Protein AF-A0A6A8A485-F1 (afdb_monomer_lite)

pLDDT: mean 79.8, std 20.54, range [38.56, 98.62]

Structure (mmCIF, N/CA/C/O backbone):
data_AF-A0A6A8A485-F1
#
_entry.id   AF-A0A6A8A485-F1
#
loop_
_atom_site.group_PDB
_atom_site.id
_atom_site.type_symbol
_atom_site.label_atom_id
_atom_site.label_alt_id
_atom_site.label_comp_id
_atom_site.label_asym_id
_atom_site.label_entity_id
_atom_site.label_seq_id
_atom_site.pdbx_PDB_ins_code
_atom_site.Cartn_x
_atom_site.Cartn_y
_atom_site.Cartn_z
_atom_site.occupancy
_atom_site.B_iso_or_equiv
_atom_site.auth_seq_id
_atom_site.auth_comp_id
_atom_site.auth_asym_id
_atom_site.auth_atom_id
_atom_site.pdbx_PDB_model_num
ATOM 1 N N . MET A 1 1 ? 19.550 5.621 -4.631 1.00 59.34 1 MET A N 1
ATOM 2 C CA . MET A 1 1 ? 18.466 4.630 -4.450 1.00 59.34 1 MET A CA 1
ATOM 3 C C . MET A 1 1 ? 17.523 4.808 -5.633 1.00 59.34 1 MET A C 1
ATOM 5 O O . MET A 1 1 ? 17.318 5.951 -6.002 1.00 59.34 1 MET A O 1
ATOM 9 N N . ASP A 1 2 ? 17.061 3.736 -6.281 1.00 82.25 2 ASP A N 1
ATOM 10 C CA . ASP A 1 2 ? 16.152 3.819 -7.445 1.00 82.25 2 ASP A CA 1
ATOM 11 C C . ASP A 1 2 ? 14.834 4.511 -7.038 1.00 82.25 2 ASP A C 1
ATOM 13 O O . ASP A 1 2 ? 14.306 4.183 -5.972 1.00 82.25 2 ASP A O 1
ATOM 17 N N . ASP A 1 3 ? 14.311 5.446 -7.844 1.00 82.88 3 ASP A N 1
ATOM 18 C CA . ASP A 1 3 ? 13.061 6.186 -7.556 1.00 82.88 3 ASP A CA 1
ATOM 19 C C . ASP A 1 3 ? 11.907 5.216 -7.271 1.00 82.88 3 ASP A C 1
ATOM 21 O O . ASP A 1 3 ? 11.072 5.431 -6.392 1.00 82.88 3 ASP A O 1
ATOM 25 N N . PHE A 1 4 ? 11.919 4.081 -7.973 1.00 85.31 4 PHE A N 1
ATOM 26 C CA . PHE A 1 4 ? 10.998 2.979 -7.745 1.00 85.31 4 PHE A CA 1
ATOM 27 C C . PHE A 1 4 ? 11.082 2.438 -6.311 1.00 85.31 4 PHE A C 1
ATOM 29 O O . PHE A 1 4 ? 10.067 2.266 -5.640 1.00 85.31 4 PHE A O 1
ATOM 36 N N . THR A 1 5 ? 12.292 2.208 -5.800 1.00 89.19 5 THR A N 1
ATOM 37 C CA . THR A 1 5 ? 12.508 1.719 -4.433 1.00 89.19 5 THR A CA 1
ATOM 38 C C . THR A 1 5 ? 12.026 2.730 -3.392 1.00 89.19 5 THR A C 1
ATOM 40 O O . THR A 1 5 ? 11.498 2.322 -2.358 1.00 89.19 5 THR A O 1
ATOM 43 N N . GLN A 1 6 ? 12.168 4.033 -3.651 1.00 91.25 6 GLN A N 1
ATOM 44 C CA . GLN A 1 6 ? 11.655 5.071 -2.754 1.00 91.25 6 GLN A CA 1
ATOM 45 C C . GLN A 1 6 ? 10.120 5.069 -2.708 1.00 91.25 6 GLN A C 1
ATOM 47 O O . GLN A 1 6 ? 9.548 5.053 -1.619 1.00 91.25 6 GLN A O 1
ATOM 52 N N . ILE A 1 7 ? 9.457 4.992 -3.866 1.00 92.00 7 ILE A N 1
ATOM 53 C CA . ILE A 1 7 ? 7.990 4.916 -3.958 1.00 92.00 7 ILE A CA 1
ATOM 54 C C . ILE A 1 7 ? 7.461 3.655 -3.266 1.00 92.00 7 ILE A C 1
ATOM 56 O O . ILE A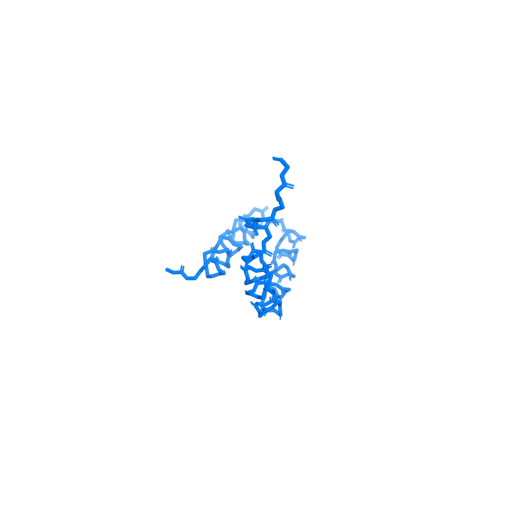 1 7 ? 6.524 3.731 -2.474 1.00 92.00 7 ILE A O 1
ATOM 60 N N . MET A 1 8 ? 8.095 2.499 -3.484 1.00 94.50 8 MET A N 1
ATOM 61 C CA . MET A 1 8 ? 7.689 1.249 -2.833 1.00 94.50 8 MET A CA 1
ATOM 62 C C . MET A 1 8 ? 7.809 1.315 -1.306 1.00 94.50 8 MET A C 1
ATOM 64 O O . MET A 1 8 ? 6.966 0.757 -0.606 1.00 94.50 8 MET A O 1
ATOM 68 N N . ARG A 1 9 ? 8.823 2.015 -0.779 1.00 95.25 9 ARG A N 1
ATOM 69 C CA . ARG A 1 9 ? 8.956 2.253 0.666 1.00 95.25 9 ARG A CA 1
ATOM 70 C C . ARG A 1 9 ? 7.852 3.158 1.201 1.00 95.25 9 ARG A C 1
ATOM 72 O O . ARG A 1 9 ? 7.294 2.850 2.246 1.00 95.25 9 ARG A O 1
ATOM 79 N N . MET A 1 10 ? 7.505 4.227 0.483 1.00 96.81 10 MET A N 1
ATOM 80 C CA . MET A 1 10 ? 6.398 5.103 0.880 1.00 96.81 10 MET A CA 1
ATOM 81 C C . MET A 1 10 ? 5.060 4.358 0.906 1.00 96.81 10 MET A C 1
ATOM 83 O O . MET A 1 10 ? 4.304 4.507 1.863 1.00 96.81 10 MET A O 1
ATOM 87 N N . LEU A 1 11 ? 4.788 3.521 -0.101 1.00 97.31 11 LEU A N 1
ATOM 88 C CA . LEU A 1 11 ? 3.583 2.688 -0.130 1.00 97.31 11 LEU A CA 1
ATOM 89 C C . LEU A 1 11 ? 3.555 1.689 1.032 1.00 97.31 11 LEU A C 1
ATOM 91 O O . LEU A 1 11 ? 2.503 1.482 1.626 1.00 97.31 11 LEU A O 1
ATOM 95 N N . GLU A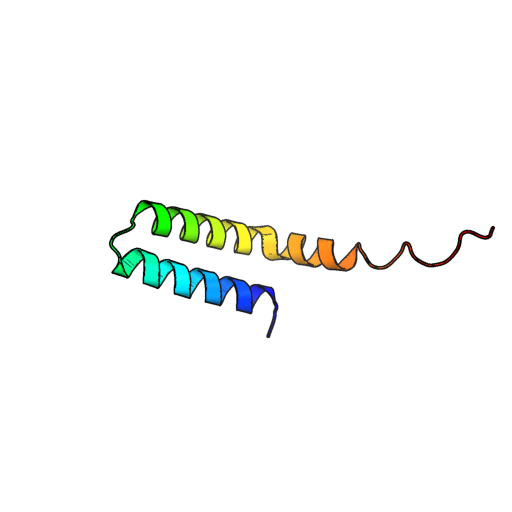 1 12 ? 4.697 1.111 1.410 1.00 97.94 12 GLU A N 1
ATOM 96 C CA . GLU A 1 12 ? 4.766 0.239 2.588 1.00 97.94 12 GLU A CA 1
ATOM 97 C C . GLU A 1 12 ? 4.451 0.996 3.885 1.00 97.94 12 GLU A C 1
ATOM 99 O O . GLU A 1 12 ? 3.643 0.528 4.685 1.00 97.94 12 GLU A O 1
ATOM 104 N N . SER A 1 13 ? 5.018 2.190 4.077 1.00 98.25 13 SER A N 1
ATOM 105 C CA . SER A 1 13 ? 4.697 3.028 5.238 1.00 98.25 13 SER A CA 1
ATOM 106 C C . SER A 1 13 ? 3.215 3.416 5.273 1.00 98.25 13 SER A C 1
ATOM 108 O O . SER A 1 13 ? 2.592 3.358 6.332 1.00 98.25 13 SER A O 1
ATOM 110 N N . ALA A 1 14 ? 2.620 3.751 4.123 1.00 98.38 14 ALA A N 1
ATOM 111 C CA . ALA A 1 14 ? 1.192 4.047 4.022 1.00 98.38 14 ALA A CA 1
ATOM 112 C C . ALA A 1 14 ? 0.322 2.825 4.363 1.00 98.38 14 ALA A C 1
ATOM 114 O O . ALA A 1 14 ? -0.680 2.967 5.063 1.00 98.38 14 ALA A O 1
ATOM 115 N N . ARG A 1 15 ? 0.721 1.620 3.927 1.00 98.50 15 ARG A N 1
ATOM 116 C CA . ARG A 1 15 ? 0.022 0.366 4.250 1.00 98.50 15 ARG A CA 1
ATOM 117 C C . ARG A 1 15 ? 0.012 0.107 5.750 1.00 98.50 15 ARG A C 1
ATOM 119 O O . ARG A 1 15 ? -1.029 -0.229 6.301 1.00 98.50 15 ARG A O 1
ATOM 126 N N . GLN A 1 16 ? 1.160 0.276 6.404 1.00 98.38 16 GLN A N 1
ATOM 127 C CA . GLN A 1 16 ? 1.294 0.105 7.851 1.00 98.38 16 GLN A CA 1
ATOM 128 C C . GLN A 1 16 ? 0.434 1.117 8.615 1.00 98.38 16 GLN A C 1
ATOM 130 O O . GLN A 1 16 ? -0.258 0.739 9.554 1.00 98.38 16 GLN A O 1
ATOM 135 N N . LEU A 1 17 ? 0.402 2.381 8.174 1.00 98.62 17 LEU A N 1
ATOM 136 C CA . LEU A 1 17 ? -0.469 3.393 8.773 1.00 98.62 17 LEU A CA 1
ATOM 137 C C . LEU A 1 17 ? -1.955 3.036 8.619 1.00 98.62 17 LEU A C 1
ATOM 139 O O . LEU A 1 17 ? -2.716 3.150 9.577 1.00 98.62 17 LEU A O 1
ATOM 143 N N . ALA A 1 18 ? -2.373 2.602 7.428 1.00 98.50 18 ALA A N 1
ATOM 144 C CA . ALA A 1 18 ? -3.754 2.203 7.161 1.00 98.50 18 ALA A CA 1
ATOM 145 C C . ALA A 1 18 ? -4.185 1.006 8.024 1.00 98.50 18 ALA A C 1
ATOM 147 O O . ALA A 1 18 ? -5.293 0.992 8.556 1.00 98.50 18 ALA A O 1
ATOM 148 N N . ASP A 1 19 ? -3.285 0.042 8.201 1.00 98.38 19 ASP A N 1
ATOM 149 C CA . ASP A 1 19 ? -3.473 -1.140 9.041 1.00 98.38 19 ASP A CA 1
ATOM 150 C C . ASP A 1 19 ? -3.640 -0.758 10.523 1.00 98.38 19 ASP A C 1
ATOM 152 O O . ASP A 1 19 ? -4.622 -1.134 11.162 1.00 98.38 19 ASP A O 1
ATOM 156 N N . MET A 1 20 ? -2.764 0.114 11.043 1.00 98.50 20 MET A N 1
ATOM 157 C CA . MET A 1 20 ? -2.862 0.648 12.411 1.00 98.50 20 MET A CA 1
ATOM 158 C C . MET A 1 20 ? -4.176 1.3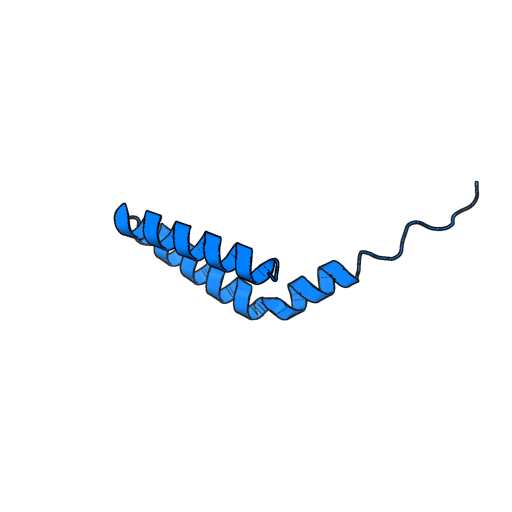95 12.679 1.00 98.50 20 MET A C 1
ATOM 160 O O . MET A 1 20 ? -4.661 1.395 13.807 1.00 98.50 20 MET A O 1
ATOM 164 N N . ASN A 1 21 ? -4.751 2.028 11.654 1.00 98.31 21 ASN A N 1
ATOM 165 C CA . ASN A 1 21 ? -6.005 2.777 11.752 1.00 98.31 21 ASN A CA 1
ATOM 166 C C . ASN A 1 21 ? -7.243 1.946 11.372 1.00 98.31 21 ASN A C 1
ATOM 168 O O . ASN A 1 21 ? -8.320 2.513 11.210 1.00 98.31 21 ASN A O 1
ATOM 172 N N . GLN A 1 22 ? -7.107 0.622 11.225 1.00 97.88 22 GLN A N 1
ATOM 173 C CA . GLN A 1 22 ? -8.211 -0.284 10.886 1.00 97.88 22 GLN A CA 1
ATOM 174 C C . GLN A 1 22 ? -8.952 0.135 9.604 1.00 97.88 22 GLN A C 1
ATOM 176 O O . GLN A 1 22 ? -10.181 0.114 9.536 1.00 97.88 22 GLN A O 1
ATOM 181 N N . LEU A 1 23 ? -8.196 0.509 8.566 1.00 98.56 23 LEU A N 1
ATOM 182 C CA . LEU A 1 23 ? -8.713 0.892 7.250 1.00 98.56 23 LEU A CA 1
ATOM 183 C C . LEU A 1 23 ? -8.474 -0.238 6.226 1.00 98.56 23 LEU A C 1
ATOM 185 O O . LEU A 1 23 ? -7.605 -0.109 5.357 1.00 98.56 23 LEU A O 1
ATOM 189 N N . PRO A 1 24 ? -9.227 -1.356 6.279 1.00 95.88 24 PRO A N 1
ATOM 190 C CA . PRO A 1 24 ? -8.934 -2.557 5.491 1.00 95.88 24 PRO A CA 1
ATOM 191 C C . PRO A 1 24 ? -9.026 -2.327 3.978 1.00 95.88 24 PRO A C 1
ATOM 193 O O . PRO A 1 24 ? -8.218 -2.862 3.220 1.00 95.88 24 PRO A O 1
ATOM 196 N N . LEU A 1 25 ? -9.963 -1.487 3.524 1.00 98.31 25 LEU A N 1
ATOM 197 C CA . LEU A 1 25 ? -10.076 -1.143 2.105 1.00 98.31 25 LEU A CA 1
ATOM 198 C C . LEU A 1 25 ? -8.846 -0.370 1.609 1.00 98.31 25 LEU A C 1
ATOM 200 O O . LEU A 1 25 ? -8.373 -0.606 0.501 1.00 98.31 25 LEU A O 1
ATOM 204 N N . LEU A 1 26 ? -8.300 0.525 2.434 1.00 98.00 26 LEU A N 1
ATOM 205 C CA . LEU A 1 26 ? -7.108 1.289 2.077 1.00 98.00 26 LEU A CA 1
ATOM 206 C C . LEU A 1 26 ? -5.868 0.387 2.021 1.00 98.00 26 LEU A C 1
ATOM 208 O O . LEU A 1 26 ? -5.078 0.509 1.089 1.00 98.00 26 LEU A O 1
ATOM 212 N N . VAL A 1 27 ? -5.733 -0.562 2.954 1.00 98.62 27 VAL A N 1
ATOM 213 C CA . VAL A 1 27 ? -4.687 -1.599 2.897 1.00 98.62 27 VAL A CA 1
ATOM 214 C C . VAL A 1 27 ? -4.767 -2.376 1.582 1.00 98.62 27 VAL A C 1
ATOM 216 O O . VAL A 1 27 ? -3.757 -2.503 0.889 1.00 98.62 27 VAL A O 1
ATOM 219 N N . TYR A 1 28 ? -5.964 -2.831 1.199 1.00 97.69 28 TYR A N 1
ATOM 220 C CA . TYR A 1 28 ? -6.179 -3.535 -0.066 1.00 97.69 28 TYR A CA 1
ATOM 221 C C . TYR A 1 28 ? -5.753 -2.695 -1.279 1.00 97.69 28 TYR A C 1
ATOM 223 O O . TYR A 1 28 ? -4.978 -3.165 -2.110 1.00 97.69 28 TYR A O 1
ATOM 231 N N . LEU A 1 29 ? -6.193 -1.434 -1.361 1.00 98.19 29 LEU A N 1
ATOM 232 C CA . LEU A 1 29 ? -5.843 -0.542 -2.473 1.00 98.19 29 LEU A CA 1
ATOM 233 C C . LEU A 1 29 ? -4.332 -0.291 -2.571 1.00 98.19 29 LEU A C 1
ATOM 235 O O . LEU A 1 29 ? -3.782 -0.250 -3.672 1.00 98.19 29 LEU A O 1
ATOM 239 N N . ILE A 1 30 ? -3.646 -0.159 -1.434 1.00 98.19 30 ILE A N 1
ATOM 240 C CA . ILE A 1 30 ? -2.192 0.032 -1.402 1.00 98.19 30 ILE A CA 1
ATOM 241 C C . ILE A 1 30 ? -1.458 -1.232 -1.869 1.00 98.19 30 ILE A C 1
ATOM 243 O O . ILE A 1 30 ? -0.483 -1.126 -2.615 1.00 98.19 30 ILE A O 1
ATOM 247 N N . GLU A 1 31 ? -1.917 -2.425 -1.486 1.00 97.50 31 GLU A N 1
ATOM 248 C CA . GLU A 1 31 ? -1.333 -3.682 -1.973 1.00 97.50 31 GLU A CA 1
ATOM 249 C C . GLU A 1 31 ? -1.547 -3.876 -3.481 1.00 97.50 31 GLU A C 1
ATOM 251 O O . GLU A 1 31 ? -0.609 -4.264 -4.181 1.00 97.50 31 GLU A O 1
ATOM 256 N N . VAL A 1 32 ? -2.722 -3.514 -4.010 1.00 96.62 32 VAL A N 1
ATOM 257 C CA . VAL A 1 32 ? -2.968 -3.483 -5.463 1.00 96.62 32 VAL A CA 1
ATOM 258 C C . VAL A 1 32 ? -1.997 -2.519 -6.150 1.00 96.62 32 VAL A C 1
ATOM 260 O O . VAL A 1 32 ? -1.306 -2.912 -7.087 1.00 96.62 32 VAL A O 1
ATOM 263 N N . ALA A 1 33 ? -1.846 -1.290 -5.648 1.00 94.88 33 ALA A N 1
ATOM 264 C CA . ALA A 1 33 ? -0.913 -0.312 -6.214 1.00 94.88 33 ALA A CA 1
ATOM 265 C C . ALA A 1 33 ? 0.551 -0.796 -6.184 1.00 94.88 33 ALA A C 1
ATOM 267 O O . ALA A 1 33 ? 1.305 -0.580 -7.136 1.00 94.88 33 ALA A O 1
ATOM 268 N N . LYS A 1 34 ? 0.966 -1.489 -5.115 1.00 95.25 34 LYS A N 1
ATOM 269 C CA . LYS A 1 34 ? 2.293 -2.117 -5.010 1.00 95.25 34 LYS A CA 1
ATOM 270 C C . LYS A 1 34 ? 2.475 -3.240 -6.035 1.00 95.25 34 LYS A C 1
ATOM 272 O O . LYS A 1 34 ? 3.566 -3.362 -6.597 1.00 95.25 34 LYS A O 1
ATOM 277 N N . ALA A 1 35 ? 1.453 -4.064 -6.268 1.00 92.50 35 ALA A N 1
ATOM 278 C CA . ALA A 1 35 ? 1.485 -5.134 -7.265 1.00 92.50 35 ALA A CA 1
ATOM 279 C C . ALA A 1 35 ? 1.594 -4.566 -8.689 1.00 92.50 35 ALA A C 1
ATOM 281 O O . ALA A 1 35 ? 2.505 -4.946 -9.427 1.00 92.50 35 ALA A O 1
ATOM 282 N N . GLU A 1 36 ? 0.761 -3.578 -9.018 1.00 90.56 36 GLU A N 1
ATOM 283 C CA . GLU A 1 36 ? 0.791 -2.856 -10.295 1.00 90.56 36 GLU A CA 1
ATOM 284 C C . GLU A 1 36 ? 2.133 -2.152 -10.526 1.00 90.56 36 GLU A C 1
ATOM 286 O O . GLU A 1 36 ? 2.722 -2.241 -11.603 1.00 90.56 36 GLU A O 1
ATOM 291 N N . GLY A 1 37 ? 2.686 -1.496 -9.501 1.00 88.31 37 GLY A N 1
ATOM 292 C CA . GLY A 1 37 ? 3.997 -0.854 -9.594 1.00 88.31 37 GLY A CA 1
ATOM 293 C C . GLY A 1 37 ? 5.117 -1.848 -9.917 1.00 88.31 37 GLY A C 1
ATOM 294 O O . GLY A 1 37 ? 5.991 -1.559 -10.733 1.00 88.31 37 GLY A O 1
ATOM 295 N N . ARG A 1 38 ? 5.089 -3.044 -9.313 1.00 88.50 38 ARG A N 1
ATOM 296 C CA . ARG A 1 38 ? 6.063 -4.111 -9.602 1.00 88.50 38 ARG A CA 1
ATOM 297 C C . ARG A 1 38 ? 5.902 -4.664 -11.015 1.00 88.50 38 ARG A C 1
ATOM 299 O O . ARG A 1 38 ? 6.921 -4.879 -11.670 1.00 88.50 38 ARG A O 1
ATOM 306 N N . ALA A 1 39 ? 4.666 -4.862 -11.473 1.00 83.50 39 ALA A N 1
ATOM 307 C CA . ALA A 1 39 ? 4.370 -5.339 -12.822 1.00 83.50 39 ALA A CA 1
ATOM 308 C C . ALA A 1 39 ? 4.852 -4.344 -13.893 1.00 83.50 39 ALA A C 1
ATOM 310 O O . ALA A 1 39 ? 5.508 -4.734 -14.854 1.00 83.50 39 ALA A O 1
ATOM 311 N N . ASN A 1 40 ? 4.649 -3.044 -13.661 1.00 75.88 40 ASN A N 1
ATOM 312 C CA . ASN A 1 40 ? 4.962 -1.976 -14.616 1.00 75.88 40 ASN A CA 1
ATOM 313 C C . ASN A 1 40 ? 6.359 -1.353 -14.426 1.00 75.88 40 ASN A C 1
ATOM 315 O O . ASN A 1 40 ? 6.671 -0.302 -14.995 1.00 75.88 40 ASN A O 1
ATOM 319 N N . ARG A 1 41 ? 7.237 -1.982 -13.630 1.00 68.50 41 ARG A N 1
ATOM 320 C CA . ARG A 1 41 ? 8.567 -1.442 -13.292 1.00 68.50 41 ARG A CA 1
ATOM 321 C C . ARG A 1 41 ? 9.423 -1.143 -14.530 1.00 68.50 41 ARG A C 1
ATOM 323 O O . ARG A 1 41 ? 10.169 -0.163 -14.536 1.00 68.50 41 ARG A O 1
ATOM 330 N N . PHE A 1 42 ? 9.335 -1.977 -15.565 1.00 61.75 42 PHE A N 1
ATOM 331 C CA . PHE A 1 42 ? 10.082 -1.782 -16.810 1.00 61.75 42 PHE A CA 1
ATOM 332 C C . PHE A 1 42 ? 9.460 -0.691 -17.696 1.00 61.75 42 PHE A C 1
ATOM 334 O O . PHE A 1 42 ? 10.197 0.133 -18.234 1.00 61.75 42 PHE A O 1
ATOM 341 N N . GLU A 1 43 ? 8.130 -0.595 -17.751 1.00 60.03 43 GLU A N 1
ATOM 342 C CA . GLU A 1 43 ? 7.417 0.438 -18.519 1.00 60.03 43 GLU A CA 1
ATOM 343 C C . GLU A 1 43 ? 7.618 1.850 -17.943 1.00 60.03 43 GLU A C 1
ATOM 345 O O . GLU A 1 43 ? 7.837 2.813 -18.681 1.00 60.03 43 GLU A O 1
ATOM 350 N N . LEU A 1 44 ? 7.639 1.986 -16.612 1.00 54.75 44 LEU A N 1
ATOM 351 C CA . LEU A 1 44 ? 7.965 3.248 -15.933 1.00 54.75 44 LEU A CA 1
ATOM 352 C C . LEU A 1 44 ? 9.407 3.706 -16.213 1.00 54.75 44 LEU A C 1
ATOM 354 O O . LEU A 1 44 ? 9.688 4.907 -16.243 1.00 54.75 44 LEU A O 1
ATOM 358 N N . ARG A 1 45 ? 10.324 2.757 -16.446 1.00 56.12 45 ARG A N 1
ATOM 359 C CA . ARG A 1 45 ? 11.716 3.039 -16.820 1.00 56.12 45 ARG A CA 1
ATOM 360 C C . ARG A 1 45 ? 11.840 3.477 -18.284 1.00 56.12 45 ARG A C 1
ATOM 362 O O . ARG A 1 45 ? 12.665 4.341 -18.578 1.00 56.12 45 ARG A O 1
ATOM 369 N N . GLU A 1 46 ? 11.020 2.925 -19.178 1.00 52.50 46 GLU A N 1
ATOM 370 C CA . GLU A 1 46 ? 10.967 3.303 -20.598 1.00 52.50 46 GLU A CA 1
ATOM 371 C C . GLU A 1 46 ? 10.340 4.687 -20.814 1.00 52.50 46 GLU A C 1
ATOM 373 O O . GLU A 1 46 ? 10.906 5.494 -21.553 1.00 52.50 46 GLU A O 1
ATOM 378 N N . LYS A 1 47 ? 9.263 5.038 -20.090 1.00 53.12 47 LYS A N 1
ATOM 379 C CA . LYS A 1 47 ? 8.663 6.388 -20.162 1.00 53.12 47 LYS A CA 1
ATOM 380 C C . LYS A 1 47 ? 9.660 7.502 -19.822 1.00 53.12 47 LYS A C 1
ATOM 382 O O . LYS A 1 47 ? 9.712 8.506 -20.523 1.00 53.12 47 LYS A O 1
ATOM 387 N N . LYS A 1 48 ? 10.533 7.300 -18.827 1.00 52.84 48 LYS A N 1
ATOM 388 C CA . LYS A 1 48 ? 11.611 8.260 -18.501 1.00 52.84 48 LYS A CA 1
ATOM 389 C C . LYS A 1 48 ? 12.712 8.346 -19.566 1.00 52.84 48 LYS A C 1
ATOM 391 O O . LYS A 1 48 ? 13.423 9.346 -19.622 1.00 52.84 48 LYS A O 1
ATOM 396 N N . ARG A 1 49 ? 12.890 7.316 -20.401 1.00 56.44 49 ARG A N 1
ATOM 397 C CA . ARG A 1 49 ? 13.876 7.313 -21.496 1.00 56.44 49 ARG A CA 1
ATOM 398 C C . ARG A 1 49 ? 13.348 7.963 -22.780 1.00 56.44 49 ARG A C 1
ATOM 400 O O . ARG A 1 49 ? 14.162 8.448 -23.559 1.00 56.44 49 ARG A O 1
ATOM 407 N N . GLY A 1 50 ? 12.028 8.008 -22.971 1.00 51.53 50 GLY A N 1
ATOM 408 C CA . GLY A 1 50 ? 11.372 8.600 -24.144 1.00 51.53 50 GLY A CA 1
ATOM 409 C C . GLY A 1 50 ? 11.245 10.131 -24.144 1.00 51.53 50 GLY A C 1
ATOM 410 O O . GLY A 1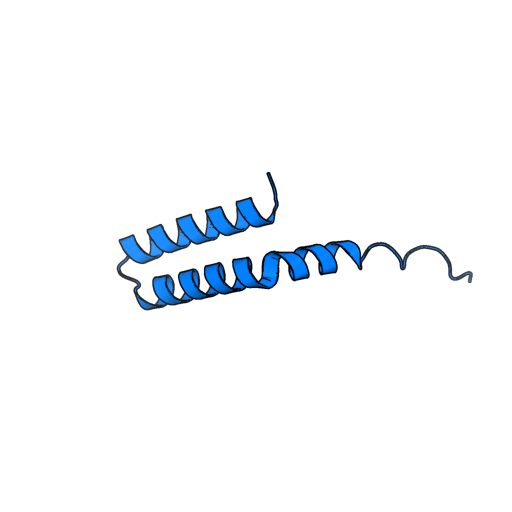 50 ? 11.050 10.707 -25.206 1.00 51.53 50 GLY A O 1
ATOM 411 N N . GLU A 1 51 ? 11.408 10.818 -23.007 1.00 52.72 51 GLU A N 1
ATOM 412 C CA . GLU A 1 51 ? 11.290 12.294 -22.935 1.00 52.72 51 GLU A CA 1
ATOM 413 C C . GLU A 1 51 ? 12.601 13.056 -23.200 1.00 52.72 51 GLU A C 1
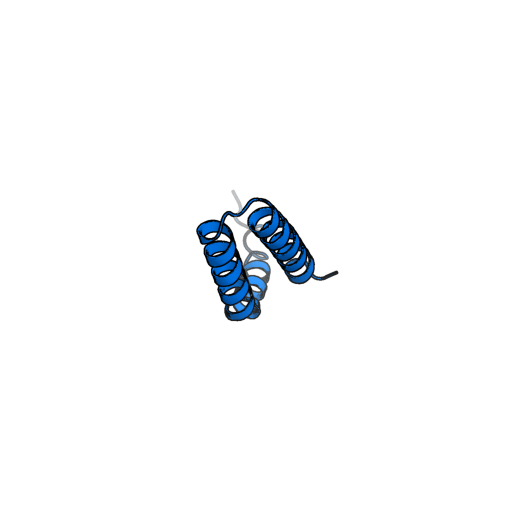ATOM 415 O O . GLU A 1 51 ? 12.664 14.281 -23.094 1.00 52.72 51 GLU A O 1
ATOM 420 N N . ARG A 1 52 ? 13.670 12.363 -23.604 1.00 52.53 52 ARG A N 1
ATOM 421 C CA . ARG A 1 52 ? 14.915 13.003 -24.041 1.00 52.53 52 ARG A CA 1
ATOM 422 C C . ARG A 1 52 ? 15.051 12.871 -25.555 1.00 52.53 52 ARG A C 1
ATOM 424 O O . ARG A 1 52 ? 15.834 12.048 -25.994 1.00 52.53 52 ARG A O 1
ATOM 431 N N . ILE A 1 53 ? 14.265 13.646 -26.311 1.00 53.12 53 ILE A N 1
ATOM 432 C CA . ILE A 1 53 ? 14.579 14.352 -27.581 1.00 53.12 53 ILE A CA 1
ATOM 433 C C . ILE A 1 53 ? 13.258 14.951 -28.115 1.00 53.12 53 ILE A C 1
ATOM 435 O O . ILE A 1 53 ? 12.496 14.278 -28.793 1.00 53.12 53 ILE A O 1
ATOM 439 N N . ALA A 1 54 ? 13.002 16.227 -27.818 1.00 48.97 54 ALA A N 1
ATOM 440 C CA . ALA A 1 54 ? 12.236 17.157 -28.664 1.00 48.97 54 ALA A CA 1
ATOM 441 C C . ALA A 1 54 ? 12.452 18.590 -28.144 1.00 48.97 54 ALA A C 1
ATOM 443 O O . ALA A 1 54 ? 11.539 19.277 -27.705 1.00 48.97 54 ALA A O 1
ATOM 444 N N . GLY A 1 55 ? 13.713 19.020 -28.110 1.00 46.38 55 GLY A N 1
ATOM 445 C CA . GLY A 1 55 ? 14.095 20.353 -27.644 1.00 46.38 55 GLY A CA 1
ATOM 446 C C . GLY A 1 55 ? 15.393 20.825 -28.282 1.00 46.38 55 GLY A C 1
ATOM 447 O O . GLY A 1 55 ? 16.235 21.419 -27.617 1.00 46.38 55 GLY A O 1
ATOM 448 N N . LYS A 1 56 ? 15.612 20.485 -29.555 1.00 51.47 56 LYS A N 1
ATOM 449 C CA . LYS A 1 56 ? 16.657 21.107 -30.366 1.00 51.47 56 LYS A CA 1
ATOM 450 C C . LYS A 1 56 ? 16.208 21.140 -31.824 1.00 51.47 56 LYS A C 1
ATOM 452 O O . LYS A 1 56 ? 16.209 20.113 -32.489 1.00 51.47 56 LYS A O 1
ATOM 457 N N . GLY A 1 57 ? 15.849 22.339 -32.278 1.00 47.66 57 GLY A N 1
ATOM 458 C CA . GLY A 1 57 ? 15.753 22.698 -33.689 1.00 47.66 57 GLY A CA 1
ATOM 459 C C . GLY A 1 57 ? 14.348 22.681 -34.282 1.00 47.66 57 GLY A C 1
ATOM 460 O O . GLY A 1 57 ? 13.967 21.700 -34.901 1.00 47.66 57 GLY A O 1
ATOM 461 N N . VAL A 1 58 ? 13.654 23.818 -34.221 1.00 44.84 58 VAL A N 1
ATOM 462 C CA . VAL A 1 58 ? 13.017 24.365 -35.427 1.00 44.84 58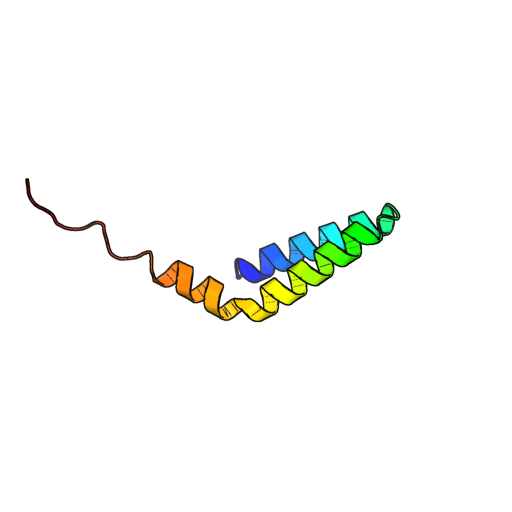 VAL A CA 1
ATOM 463 C C . VAL A 1 58 ? 13.341 25.853 -35.457 1.00 44.84 58 VAL A C 1
ATOM 465 O O . VAL A 1 58 ? 13.057 26.580 -34.508 1.00 44.84 58 VAL A O 1
ATOM 468 N N . ALA A 1 59 ? 14.042 26.240 -36.516 1.00 49.50 59 ALA A N 1
ATOM 469 C CA . ALA A 1 59 ? 14.361 27.607 -36.863 1.00 49.50 59 ALA A CA 1
ATOM 470 C C . ALA A 1 59 ? 13.081 28.417 -37.112 1.00 49.50 59 ALA A C 1
ATOM 472 O O . ALA A 1 59 ? 12.135 27.915 -37.720 1.00 49.50 59 ALA A O 1
ATOM 473 N N . GLY A 1 60 ? 13.107 29.669 -36.670 1.00 38.56 60 GLY A N 1
ATOM 474 C CA . GLY A 1 60 ? 12.206 30.751 -37.041 1.00 38.56 60 GLY A CA 1
ATOM 475 C C . GLY A 1 60 ? 12.978 32.048 -36.900 1.00 38.56 60 GLY A C 1
ATOM 476 O O . GLY A 1 60 ? 13.641 32.188 -35.847 1.00 38.56 60 GLY A O 1
#

Sequence (60 aa):
MDDFTQIMRMLESARQLADMNQLPLLVYLIEVAKAEGRANRFELREKKRGERIAGKGVAG

Secondary structure (DSSP, 8-state):
--HHHHHHHHHHHHHHHHHHTT-HHHHHHHHHHHHHHHHTHHHHHHHHHHTSSSSS----

Radius of gyration: 17.4 Å; chains: 1; bounding box: 28×36×50 Å

Foldseek 3Di:
DPPLVVVLVVLVVQLVVCVVVVNVVSNVVSVVVSVVSVVCVVVVVVVVVVPPDDPDDDDD

Organism: NCBI:txid2663029